Protein AF-A0A1J3JUQ4-F1 (afdb_monomer_lite)

Secondary structure (DSSP, 8-state):
-EE--HHHHHHHHHHHHH-TT--S------EE--HHHHHHHHHHH-TTS---S--TT--TTPPP-----HHHHTTT------HHHHHHHHHHHHHHTTSS-S-TT-TT-S-PPP-----------------------------------PPP------

Foldseek 3Di:
DFDAAPVLVVVLVVVLVPDPPRDDDADHTDDWDDPQVVLVLCCVVQVLDPRDNDDPPDDPPDDTDDDDRPVSVVSPRDGDDDPSCRVVCVQVVCCVVVVDPSGPVPVPDDDDDDDPDDDDDDDDDDDDDDDDDDPDDDDDDDDDDDDDDDDDDDDDDD

InterPro domains:
  IPR036291 NAD(P)-binding domain superfamily [SSF51735] (2-104)

Sequence (158 aa):
GQYVHLDDLCNAHIFLYEEAAAKGRYVCSSHDATILTISEFLRQKYPEYNVPSTFEGVDENLKSIAFSSKKLIDMGFSFKYSLEEMLVESVETCRKKGFLPVSLQDQTKTEEVPSIGDNIEHKTGAVLTDGMMLCMNTEPGITAEKSDTCMPAQHMCA

pLDDT: mean 76.7, std 28.47, range [27.11, 98.81]

Radius of gyration: 27.24 Å; chains: 1; bounding box: 82×36×58 Å

Structure (mmCIF, N/CA/C/O backbone):
data_AF-A0A1J3JUQ4-F1
#
_entry.id   AF-A0A1J3JUQ4-F1
#
loop_
_atom_site.group_PDB
_atom_site.id
_atom_site.type_symbol
_atom_site.label_atom_id
_atom_site.label_alt_id
_atom_site.label_comp_id
_atom_site.label_asym_id
_atom_site.label_entity_id
_atom_site.label_seq_id
_atom_site.pdbx_PDB_ins_code
_atom_site.Cartn_x
_atom_site.Cartn_y
_atom_site.Cartn_z
_atom_site.occupancy
_atom_site.B_iso_or_equiv
_atom_site.auth_seq_id
_atom_site.auth_comp_id
_atom_site.auth_asym_id
_atom_site.auth_atom_id
_atom_site.pdbx_PDB_model_num
ATOM 1 N N . GLY A 1 1 ? -2.808 -9.144 6.484 1.00 93.12 1 GLY A N 1
ATOM 2 C CA . GLY A 1 1 ? -3.037 -8.897 5.055 1.00 93.12 1 GLY A CA 1
ATOM 3 C C . GLY A 1 1 ? -1.797 -8.298 4.438 1.00 93.12 1 GLY A C 1
ATOM 4 O O . GLY A 1 1 ? -0.872 -7.943 5.163 1.00 93.12 1 GLY A O 1
ATOM 5 N N . GLN A 1 2 ? -1.792 -8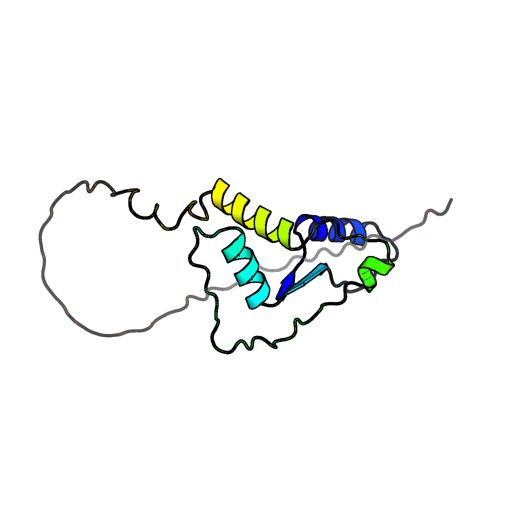.219 3.114 1.00 97.94 2 GLN A N 1
ATOM 6 C CA . GLN A 1 2 ? -0.720 -7.649 2.304 1.00 97.94 2 GLN A CA 1
ATOM 7 C C . GLN A 1 2 ? -1.289 -6.492 1.489 1.00 97.94 2 GLN A C 1
ATOM 9 O O . GLN A 1 2 ? -2.425 -6.576 1.021 1.00 97.94 2 GLN A O 1
ATOM 14 N N . TYR A 1 3 ? -0.516 -5.422 1.347 1.00 98.38 3 TYR A N 1
ATOM 15 C CA . TYR A 1 3 ? -0.990 -4.153 0.814 1.00 98.38 3 TYR A CA 1
ATOM 16 C C . TYR A 1 3 ? 0.009 -3.576 -0.189 1.00 98.38 3 TYR A C 1
ATOM 18 O O . TYR A 1 3 ? 1.228 -3.726 -0.054 1.00 98.38 3 TYR A O 1
ATOM 26 N N . VAL A 1 4 ? -0.525 -2.888 -1.193 1.00 98.69 4 VAL A N 1
ATOM 27 C CA . VAL A 1 4 ? 0.226 -2.089 -2.161 1.00 98.69 4 VAL A CA 1
ATOM 28 C C . VAL A 1 4 ? -0.600 -0.864 -2.519 1.00 98.69 4 VAL A C 1
ATOM 30 O O . VAL A 1 4 ? -1.822 -0.953 -2.627 1.00 98.69 4 VAL A O 1
ATOM 33 N N . HIS A 1 5 ? 0.058 0.283 -2.664 1.00 98.81 5 HIS A N 1
ATOM 34 C CA . HIS A 1 5 ? -0.624 1.509 -3.047 1.00 98.81 5 HIS A CA 1
ATOM 35 C C . HIS A 1 5 ? -1.097 1.415 -4.500 1.00 98.81 5 HIS A C 1
ATOM 37 O O . HIS A 1 5 ? -0.404 0.829 -5.335 1.00 98.81 5 HIS A O 1
ATOM 43 N N . LEU A 1 6 ? -2.257 2.000 -4.813 1.00 98.62 6 LEU A N 1
ATOM 44 C CA . LEU A 1 6 ? -2.833 1.928 -6.158 1.00 98.62 6 LEU A CA 1
ATOM 45 C C . LEU A 1 6 ? -1.870 2.501 -7.209 1.00 98.62 6 LEU A C 1
ATOM 47 O O . LEU A 1 6 ? -1.606 1.852 -8.220 1.00 98.62 6 LEU A O 1
ATOM 51 N N . ASP A 1 7 ? -1.283 3.665 -6.931 1.00 98.56 7 ASP A N 1
ATOM 52 C CA . ASP A 1 7 ? -0.331 4.298 -7.848 1.00 98.56 7 ASP A CA 1
ATOM 53 C C . ASP A 1 7 ? 0.969 3.497 -7.989 1.00 98.56 7 ASP A C 1
ATOM 55 O O . ASP A 1 7 ? 1.508 3.404 -9.091 1.00 98.56 7 ASP A O 1
ATOM 59 N N . ASP A 1 8 ? 1.464 2.862 -6.919 1.00 98.69 8 ASP A N 1
ATOM 60 C CA . ASP A 1 8 ? 2.631 1.975 -7.019 1.00 98.69 8 ASP A CA 1
ATOM 61 C C . ASP A 1 8 ? 2.321 0.759 -7.900 1.00 98.69 8 ASP A C 1
ATOM 63 O O . ASP A 1 8 ? 3.143 0.376 -8.730 1.00 98.69 8 ASP A O 1
ATOM 67 N N . LEU A 1 9 ? 1.128 0.172 -7.774 1.00 98.75 9 LEU A N 1
ATOM 68 C CA . LEU A 1 9 ? 0.717 -0.965 -8.595 1.00 98.75 9 LEU A CA 1
ATOM 69 C C . LEU A 1 9 ? 0.614 -0.588 -10.083 1.00 98.75 9 LEU A C 1
ATOM 71 O O . LEU A 1 9 ? 1.111 -1.326 -10.939 1.00 98.75 9 LEU A O 1
ATOM 75 N N . CYS A 1 10 ? 0.018 0.567 -10.390 1.00 98.75 10 CYS A N 1
ATOM 76 C CA . CYS A 1 10 ? -0.068 1.105 -11.750 1.00 98.75 10 CYS A CA 1
ATOM 77 C C . CYS A 1 10 ? 1.323 1.390 -12.335 1.00 98.75 10 CYS A C 1
ATOM 79 O O . CYS A 1 10 ? 1.626 0.976 -13.455 1.00 98.75 10 CYS A O 1
ATOM 81 N N . ASN A 1 11 ? 2.201 2.031 -11.560 1.00 98.75 11 ASN A N 1
ATOM 82 C CA . ASN A 1 11 ? 3.577 2.293 -11.976 1.00 98.75 11 ASN A CA 1
ATOM 83 C C . ASN A 1 11 ? 4.362 0.992 -12.185 1.00 98.75 11 ASN A C 1
ATOM 85 O O . ASN A 1 11 ? 5.143 0.900 -13.128 1.00 98.75 11 ASN A O 1
ATOM 89 N N . ALA A 1 12 ? 4.135 -0.035 -11.361 1.00 98.69 12 ALA A N 1
ATOM 90 C CA . ALA A 1 12 ? 4.764 -1.341 -11.535 1.00 98.69 12 ALA A CA 1
ATOM 91 C C . ALA A 1 12 ? 4.327 -2.022 -12.839 1.00 98.69 12 ALA A C 1
ATOM 93 O O . ALA A 1 12 ? 5.138 -2.692 -13.472 1.00 98.69 12 ALA A O 1
ATOM 94 N N . HIS A 1 13 ? 3.070 -1.849 -13.264 1.00 98.69 13 HIS A N 1
ATOM 95 C CA . HIS A 1 13 ? 2.603 -2.367 -14.556 1.00 98.69 13 HIS A CA 1
ATOM 96 C C . HIS A 1 13 ? 3.334 -1.710 -15.728 1.00 98.69 13 HIS A C 1
ATOM 98 O O . HIS A 1 13 ? 3.803 -2.419 -16.616 1.00 98.69 13 HIS A O 1
ATOM 104 N N . ILE A 1 14 ? 3.470 -0.381 -15.709 1.00 98.69 14 ILE A N 1
ATOM 105 C CA . ILE A 1 14 ? 4.206 0.367 -16.741 1.00 98.69 14 ILE A CA 1
ATOM 106 C C . ILE A 1 14 ? 5.680 -0.054 -16.741 1.00 98.69 14 ILE A C 1
ATOM 108 O O . ILE A 1 14 ? 6.210 -0.444 -17.775 1.00 98.69 14 ILE A O 1
ATOM 112 N N . PHE A 1 15 ? 6.307 -0.087 -15.564 1.00 98.62 15 PHE A N 1
ATOM 113 C CA . PHE A 1 15 ? 7.699 -0.498 -15.401 1.00 98.62 15 PHE A CA 1
ATOM 114 C C . PHE A 1 15 ? 7.972 -1.899 -15.971 1.00 98.62 15 PHE A C 1
ATOM 116 O O . PHE A 1 15 ? 8.924 -2.095 -16.719 1.00 98.62 15 PHE A O 1
ATOM 123 N N . LEU A 1 16 ? 7.117 -2.880 -15.660 1.00 98.50 16 LEU A N 1
ATOM 124 C CA . LEU A 1 16 ? 7.259 -4.249 -16.167 1.00 98.50 16 LEU A CA 1
ATOM 125 C C . LEU A 1 16 ? 7.001 -4.373 -17.671 1.00 98.50 16 LEU A C 1
ATOM 127 O O . LEU A 1 16 ? 7.509 -5.304 -18.289 1.00 98.50 16 LEU A O 1
ATOM 131 N N . TYR A 1 17 ? 6.189 -3.484 -18.240 1.00 98.25 17 TYR A N 1
ATOM 132 C CA . TYR A 1 17 ? 5.956 -3.426 -19.678 1.00 98.25 17 TYR A CA 1
ATOM 133 C C . TYR A 1 17 ? 7.167 -2.848 -20.428 1.00 98.25 17 TYR A C 1
ATOM 135 O O . TYR A 1 17 ? 7.497 -3.324 -21.512 1.00 98.25 17 TYR A O 1
ATOM 143 N N . GLU A 1 18 ? 7.833 -1.846 -19.854 1.00 97.94 18 GLU A N 1
ATOM 144 C CA . GLU A 1 18 ? 8.988 -1.171 -20.460 1.00 97.94 18 GLU A CA 1
ATOM 145 C C . GLU A 1 18 ? 10.306 -1.945 -20.284 1.00 97.94 18 GLU A C 1
ATOM 147 O O . GLU A 1 18 ? 11.203 -1.846 -21.123 1.00 97.94 18 GLU A O 1
ATOM 152 N N . GLU A 1 19 ? 10.434 -2.739 -19.219 1.00 97.25 19 GLU A N 1
ATOM 153 C CA . GLU A 1 19 ? 11.648 -3.497 -18.916 1.00 97.25 19 GLU A CA 1
ATOM 154 C C . GLU A 1 19 ? 11.780 -4.749 -19.800 1.00 97.25 19 GLU A C 1
ATOM 156 O O . GLU A 1 19 ? 11.136 -5.775 -19.572 1.00 97.25 19 GLU A O 1
ATOM 161 N N . ALA A 1 20 ? 12.677 -4.702 -20.789 1.00 96.00 20 ALA A N 1
ATOM 162 C CA . ALA A 1 20 ? 12.895 -5.800 -21.733 1.00 96.00 20 ALA A CA 1
ATOM 163 C C . ALA A 1 20 ? 13.351 -7.111 -21.061 1.00 96.00 20 ALA A C 1
ATOM 165 O O . ALA A 1 20 ? 13.111 -8.197 -21.596 1.00 96.00 20 ALA A O 1
ATOM 166 N N . ALA A 1 21 ? 14.000 -7.036 -19.892 1.00 96.56 21 ALA A N 1
ATOM 167 C CA . ALA A 1 21 ? 14.396 -8.214 -19.125 1.00 96.56 21 ALA A CA 1
ATOM 168 C C . ALA A 1 21 ? 13.244 -8.834 -18.304 1.00 96.56 21 ALA A C 1
ATOM 170 O O . ALA A 1 21 ? 13.414 -9.921 -17.734 1.00 96.56 21 ALA A O 1
ATOM 171 N N . ALA A 1 22 ? 12.077 -8.183 -18.221 1.00 97.81 22 ALA A N 1
ATOM 172 C CA . ALA A 1 22 ? 10.957 -8.665 -17.426 1.00 97.81 22 ALA A CA 1
ATOM 173 C C . ALA A 1 22 ? 10.413 -9.994 -17.972 1.00 97.81 22 ALA A C 1
ATOM 175 O O . ALA A 1 22 ? 10.081 -10.143 -19.148 1.00 97.81 22 ALA A O 1
ATOM 176 N N . LYS A 1 23 ? 10.298 -11.005 -17.098 1.00 97.69 23 LYS A N 1
ATOM 177 C CA . LYS A 1 23 ? 9.817 -12.337 -17.496 1.00 97.69 23 LYS A CA 1
ATOM 178 C C . LYS A 1 23 ? 9.055 -13.054 -16.394 1.00 97.69 23 LYS A C 1
ATOM 180 O O . LYS A 1 23 ? 9.531 -13.214 -15.266 1.00 97.69 23 LYS A O 1
ATOM 185 N N . GLY A 1 24 ? 7.904 -13.610 -16.762 1.00 97.75 24 GLY A N 1
ATOM 186 C CA . GLY A 1 24 ? 7.071 -14.416 -15.875 1.00 97.75 24 GLY A CA 1
ATOM 187 C C . GLY A 1 24 ? 6.352 -13.571 -14.823 1.00 97.75 24 GLY A C 1
ATOM 188 O O . GLY A 1 24 ? 5.990 -12.429 -15.070 1.00 97.75 24 GLY A O 1
ATOM 189 N N . ARG A 1 25 ? 6.120 -14.149 -13.642 1.00 98.38 25 ARG A N 1
ATOM 190 C CA . ARG A 1 25 ? 5.303 -13.525 -12.588 1.00 98.38 25 ARG A CA 1
ATOM 191 C C . ARG A 1 25 ? 6.128 -12.620 -11.673 1.00 98.38 25 ARG A C 1
ATOM 193 O O . ARG A 1 25 ? 7.287 -12.936 -11.380 1.00 98.38 25 ARG A O 1
ATOM 200 N N . TYR A 1 26 ? 5.492 -11.558 -11.184 1.00 98.56 26 TYR A N 1
ATOM 201 C CA . TYR A 1 26 ? 6.031 -10.618 -10.203 1.00 98.56 26 TYR A CA 1
ATOM 202 C C . TYR A 1 26 ? 5.015 -10.402 -9.089 1.00 98.56 26 TYR A C 1
ATOM 204 O O . TYR A 1 26 ? 3.823 -10.263 -9.345 1.00 98.56 26 TYR A O 1
ATOM 212 N N . VAL A 1 27 ? 5.502 -10.393 -7.853 1.00 98.62 27 VAL A N 1
ATOM 213 C CA . VAL A 1 27 ? 4.721 -9.970 -6.691 1.00 98.62 27 VAL A CA 1
ATOM 214 C C . VAL A 1 27 ? 4.905 -8.463 -6.547 1.00 98.62 27 VAL A C 1
ATOM 216 O O . VAL A 1 27 ? 6.038 -7.983 -6.568 1.00 98.62 27 VAL A O 1
ATOM 219 N N . CYS A 1 28 ? 3.794 -7.740 -6.422 1.00 98.50 28 CYS A N 1
ATOM 220 C CA . CYS A 1 28 ? 3.760 -6.301 -6.188 1.00 98.50 28 CYS A CA 1
ATOM 221 C C . CYS A 1 28 ? 3.004 -6.044 -4.877 1.00 98.50 28 CYS A C 1
ATOM 223 O O . CYS A 1 28 ? 1.786 -5.908 -4.855 1.00 98.50 28 CYS A O 1
ATOM 225 N N . SER A 1 29 ? 3.741 -6.098 -3.772 1.00 98.44 29 SER A N 1
ATOM 226 C CA . SER A 1 29 ? 3.266 -5.918 -2.397 1.00 98.44 29 SER A CA 1
ATOM 227 C C . SER A 1 29 ? 4.322 -5.149 -1.609 1.00 98.44 29 SER A C 1
ATOM 229 O O . SER A 1 29 ? 5.461 -5.614 -1.520 1.00 98.44 29 SER A O 1
ATOM 231 N N . SER A 1 30 ? 3.977 -3.993 -1.049 1.00 98.12 30 SER A N 1
ATOM 232 C CA . SER A 1 30 ? 4.943 -3.132 -0.351 1.00 98.12 30 SER A CA 1
ATOM 233 C C . SER A 1 30 ? 4.935 -3.325 1.160 1.00 98.12 30 SER A C 1
ATOM 235 O O . SER A 1 30 ? 5.993 -3.271 1.778 1.00 98.12 30 SER A O 1
ATOM 237 N N . HIS A 1 31 ? 3.764 -3.580 1.743 1.00 98.44 31 HIS A N 1
ATOM 238 C CA . HIS A 1 31 ? 3.592 -3.684 3.190 1.00 98.44 31 HIS A CA 1
ATOM 239 C C . HIS A 1 31 ? 2.769 -4.913 3.561 1.00 98.44 31 HIS A C 1
ATOM 241 O O . HIS A 1 31 ? 1.939 -5.399 2.789 1.00 98.44 31 HIS A O 1
ATOM 247 N N . ASP A 1 32 ? 2.956 -5.381 4.785 1.00 97.88 32 ASP A N 1
ATOM 248 C CA . ASP A 1 32 ? 2.129 -6.395 5.411 1.00 97.88 32 ASP A CA 1
ATOM 249 C C . ASP A 1 32 ? 1.763 -5.946 6.830 1.00 97.88 32 ASP A C 1
ATOM 251 O O . ASP A 1 32 ? 2.559 -5.326 7.530 1.00 97.88 32 ASP A O 1
ATOM 255 N N . ALA A 1 33 ? 0.517 -6.190 7.226 1.00 97.12 33 ALA A N 1
ATOM 256 C CA . ALA A 1 33 ? 0.006 -5.810 8.541 1.00 97.12 33 ALA A CA 1
ATOM 257 C C . ALA A 1 33 ? -1.154 -6.716 8.953 1.00 97.12 33 ALA A C 1
ATOM 259 O O . ALA A 1 33 ? -1.938 -7.175 8.113 1.00 97.12 33 ALA A O 1
ATOM 260 N N . THR A 1 34 ? -1.300 -6.975 10.251 1.00 97.31 34 THR A N 1
ATOM 261 C CA . THR A 1 34 ? -2.435 -7.744 10.776 1.00 97.31 34 THR A CA 1
ATOM 262 C C . THR A 1 34 ? -3.698 -6.886 10.815 1.00 97.31 34 THR A C 1
ATOM 264 O O . THR A 1 34 ? -3.640 -5.658 10.744 1.00 97.31 34 THR A O 1
ATOM 267 N N . ILE A 1 35 ? -4.861 -7.526 10.951 1.00 97.19 35 ILE A N 1
ATOM 268 C CA . ILE A 1 35 ? -6.119 -6.797 11.160 1.00 97.19 35 ILE A CA 1
ATOM 269 C C . ILE A 1 35 ? -6.080 -5.951 12.440 1.00 97.19 35 ILE A C 1
ATOM 271 O O . ILE A 1 35 ? -6.635 -4.857 12.454 1.00 97.19 35 ILE A O 1
ATOM 275 N N . LEU A 1 36 ? -5.363 -6.406 13.475 1.00 97.06 36 LEU A N 1
ATOM 276 C CA . LEU A 1 36 ? -5.188 -5.661 14.720 1.00 97.06 36 LEU A CA 1
ATOM 277 C C . LEU A 1 36 ? -4.454 -4.342 14.464 1.00 97.06 36 LEU A C 1
ATOM 279 O O . LEU A 1 36 ? -4.984 -3.291 14.817 1.00 97.06 36 LEU A O 1
ATOM 283 N N . THR A 1 37 ? -3.326 -4.383 13.748 1.00 96.31 37 THR A N 1
ATOM 284 C CA . THR A 1 37 ? -2.552 -3.187 13.376 1.00 96.31 37 THR A CA 1
ATOM 285 C C . THR A 1 37 ? -3.383 -2.196 12.558 1.00 96.31 37 THR A C 1
ATOM 287 O O . THR A 1 37 ? -3.402 -1.006 12.865 1.00 96.31 37 THR A O 1
ATOM 290 N N . ILE A 1 38 ? -4.122 -2.673 11.548 1.00 97.94 38 ILE A N 1
ATOM 291 C CA . ILE A 1 38 ? -4.989 -1.805 10.735 1.00 97.94 38 ILE A CA 1
ATOM 292 C C . ILE A 1 38 ? -6.110 -1.198 11.585 1.00 97.94 38 ILE A C 1
ATOM 294 O O . ILE A 1 38 ? -6.369 -0.000 11.500 1.00 97.94 38 ILE A O 1
ATOM 298 N N . SER A 1 39 ? -6.768 -2.005 12.423 1.00 97.44 39 SER A N 1
ATOM 299 C CA . SER A 1 39 ? -7.860 -1.536 13.280 1.00 97.44 39 SER A CA 1
ATOM 300 C C . SER A 1 39 ? -7.395 -0.458 14.256 1.00 97.44 39 SER A C 1
ATOM 302 O O . SER A 1 39 ? -8.102 0.520 14.479 1.00 97.44 39 SER A O 1
ATOM 304 N N . GLU A 1 40 ? -6.199 -0.619 14.822 1.00 97.69 40 GLU A N 1
ATOM 305 C CA . GLU A 1 40 ? -5.610 0.331 15.752 1.00 97.69 40 GLU A CA 1
ATOM 306 C C . GLU A 1 40 ? -5.307 1.657 15.065 1.00 97.69 40 GLU A C 1
ATOM 308 O O . GLU A 1 40 ? -5.750 2.699 15.552 1.00 97.69 40 GLU A O 1
ATOM 313 N N . PHE A 1 41 ? -4.644 1.613 13.908 1.00 98.12 41 PHE A N 1
ATOM 314 C CA . PHE A 1 41 ? -4.395 2.802 13.101 1.00 98.12 41 PHE A CA 1
ATOM 315 C C . PHE A 1 41 ? -5.698 3.546 12.784 1.00 98.12 41 PHE A C 1
ATOM 317 O O . PHE A 1 41 ? -5.799 4.752 13.010 1.00 98.12 41 PHE A O 1
ATOM 324 N N . LEU A 1 42 ? -6.725 2.827 12.317 1.00 98.06 42 LEU A N 1
ATOM 325 C CA . LEU A 1 42 ? -8.006 3.432 11.957 1.00 98.06 42 LEU A CA 1
ATOM 326 C C . LEU A 1 42 ? -8.726 4.042 13.166 1.00 98.06 42 LEU A C 1
ATOM 328 O O . LEU A 1 42 ? -9.254 5.139 13.036 1.00 98.06 42 LEU A O 1
ATOM 332 N N . ARG A 1 43 ? -8.711 3.400 14.344 1.00 97.69 43 ARG A N 1
ATOM 333 C CA . ARG A 1 43 ? -9.292 3.983 15.571 1.00 97.69 43 ARG A CA 1
ATOM 334 C C . ARG A 1 43 ? -8.590 5.269 15.994 1.00 97.69 43 ARG A C 1
ATOM 336 O O . ARG A 1 43 ? -9.248 6.196 16.453 1.00 97.69 43 ARG A O 1
ATOM 343 N N . GLN A 1 44 ? -7.264 5.315 15.877 1.00 97.88 44 GLN A N 1
ATOM 344 C CA . GLN A 1 44 ? -6.486 6.499 16.246 1.00 97.88 44 GLN A CA 1
ATOM 345 C C . GLN A 1 44 ? -6.693 7.642 15.249 1.00 97.88 44 GLN A C 1
ATOM 347 O O . GLN A 1 44 ? -6.828 8.796 15.650 1.00 97.88 44 GLN A O 1
ATOM 352 N N . LYS A 1 45 ? -6.720 7.325 13.949 1.00 97.94 45 LYS A N 1
ATOM 353 C CA . LYS A 1 45 ? -6.840 8.318 12.878 1.00 97.94 45 LYS A CA 1
ATOM 354 C C . LYS A 1 45 ? -8.272 8.822 12.688 1.00 97.94 45 LYS A C 1
ATOM 356 O O . LYS A 1 45 ? -8.446 9.990 12.355 1.00 97.94 45 LYS A O 1
ATOM 361 N N . TYR A 1 46 ? -9.257 7.954 12.906 1.00 97.19 46 TYR A N 1
ATOM 362 C CA . TYR A 1 46 ? -10.678 8.195 12.662 1.00 97.19 46 TYR A CA 1
ATOM 363 C C . TYR A 1 46 ? -11.547 7.772 13.860 1.00 97.19 46 TYR A C 1
ATOM 365 O O . TYR A 1 46 ? -12.343 6.831 13.750 1.00 97.19 46 TYR A O 1
ATOM 373 N N . PRO A 1 47 ? -11.409 8.439 15.020 1.00 96.75 47 PRO A N 1
ATOM 374 C CA . PRO A 1 47 ? -12.163 8.112 16.235 1.00 96.75 47 PRO A CA 1
ATOM 375 C C . PRO A 1 47 ? -13.692 8.229 16.083 1.00 96.75 47 PRO A C 1
ATOM 377 O O . PRO A 1 47 ? -14.442 7.689 16.891 1.00 96.75 47 PRO A O 1
ATOM 380 N N . GLU A 1 48 ? -14.168 8.925 15.054 1.00 95.69 48 GLU A N 1
ATOM 381 C CA . GLU A 1 48 ? -15.577 9.071 14.690 1.00 95.69 48 GLU A CA 1
ATOM 382 C C . GLU A 1 48 ? -16.217 7.802 14.093 1.00 95.69 48 GLU A C 1
ATOM 384 O O . GLU A 1 48 ? -17.445 7.736 13.960 1.00 95.69 48 GLU A O 1
ATOM 389 N N . TYR A 1 49 ? -15.415 6.786 13.753 1.00 96.31 49 TYR A N 1
ATOM 390 C CA . TYR A 1 49 ? -15.899 5.473 13.333 1.00 96.31 49 TYR A CA 1
ATOM 391 C C . TYR A 1 49 ? -15.826 4.449 14.464 1.00 96.31 49 TYR A C 1
ATOM 393 O O . TYR A 1 49 ? -14.846 4.356 15.200 1.00 96.31 49 TYR A O 1
ATOM 401 N N . ASN A 1 50 ? -16.841 3.588 14.539 1.00 95.81 50 ASN A N 1
ATOM 402 C CA . ASN A 1 50 ? -16.875 2.464 15.469 1.00 95.81 50 ASN A CA 1
ATOM 403 C C . ASN A 1 50 ? -16.073 1.272 14.917 1.00 95.81 50 ASN A C 1
ATOM 405 O O . ASN A 1 50 ? -16.641 0.265 14.492 1.00 95.81 50 ASN A O 1
ATOM 409 N N . VAL A 1 51 ? -14.748 1.414 14.862 1.00 97.31 51 VAL A N 1
ATOM 410 C CA . VAL A 1 51 ? -13.839 0.344 14.427 1.00 97.31 51 VAL A CA 1
ATOM 411 C C . VAL A 1 51 ? -13.581 -0.608 15.605 1.00 97.31 51 VAL A C 1
ATOM 413 O O . VAL A 1 51 ? -13.098 -0.148 16.644 1.00 97.31 51 VAL A O 1
ATOM 416 N N . PRO A 1 52 ? -13.851 -1.924 15.477 1.00 96.81 52 PRO A N 1
ATOM 417 C CA . PRO A 1 52 ? -13.600 -2.886 16.550 1.00 96.81 52 PRO A CA 1
ATOM 418 C C . PRO A 1 52 ? -12.132 -2.916 16.993 1.00 96.81 52 PRO A C 1
ATOM 420 O O . PRO A 1 52 ? -11.218 -2.707 16.193 1.00 96.81 52 PRO A O 1
ATOM 423 N N . SER A 1 53 ? -11.900 -3.191 18.277 1.00 95.81 53 SER A N 1
ATOM 424 C CA . SER A 1 53 ? -10.558 -3.417 18.834 1.00 95.81 53 SER A CA 1
ATOM 425 C C . SER A 1 53 ? -10.164 -4.885 18.917 1.00 95.81 53 SER A C 1
ATOM 427 O O . SER A 1 53 ? -8.977 -5.188 19.000 1.00 95.81 53 SER A O 1
ATOM 429 N N . THR A 1 54 ? -11.139 -5.787 18.861 1.00 95.50 54 THR A N 1
ATOM 430 C CA . THR A 1 54 ? -10.945 -7.232 18.924 1.00 95.50 54 THR A CA 1
ATOM 431 C C . THR A 1 54 ? -11.714 -7.909 17.798 1.00 95.50 54 THR A C 1
ATOM 433 O O . THR A 1 54 ? -12.722 -7.394 17.308 1.00 95.50 54 THR A O 1
ATOM 436 N N . PHE A 1 55 ? -11.219 -9.068 17.372 1.00 96.00 55 PHE A N 1
ATOM 437 C CA . PHE A 1 55 ? -11.802 -9.856 16.292 1.00 96.00 55 PHE A CA 1
ATOM 438 C C . PHE A 1 55 ? -11.790 -11.326 16.706 1.00 96.00 55 PHE A C 1
ATOM 440 O O . PHE A 1 55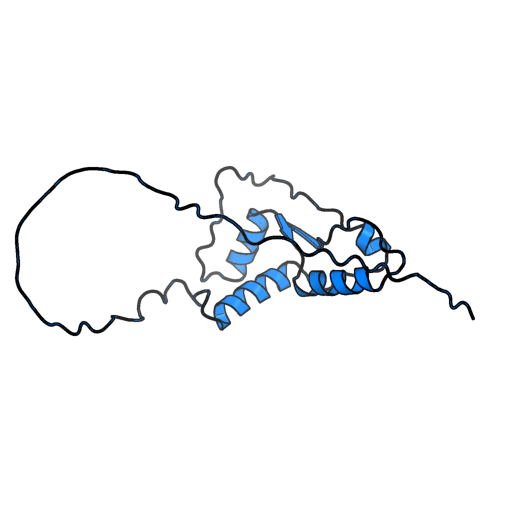 ? -10.782 -11.825 17.209 1.00 96.00 55 PHE A O 1
ATOM 447 N N . GLU A 1 56 ? -12.914 -12.016 16.524 1.00 95.94 56 GLU A N 1
ATOM 448 C CA . GLU A 1 56 ? -13.032 -13.431 16.872 1.00 95.94 56 GLU A CA 1
ATOM 449 C C . GLU A 1 56 ? -11.994 -14.267 16.106 1.00 95.94 56 GLU A C 1
ATOM 451 O O . GLU A 1 56 ? -11.807 -14.100 14.901 1.00 95.94 56 GLU A O 1
ATOM 456 N N . GLY A 1 57 ? -11.292 -15.154 16.816 1.00 93.88 57 GLY A N 1
ATOM 457 C CA . GLY A 1 57 ? -10.274 -16.025 16.223 1.00 93.88 57 GLY A CA 1
ATOM 458 C C . GLY A 1 57 ? -8.945 -15.342 15.872 1.00 93.88 57 GLY A C 1
ATOM 459 O O . GLY A 1 57 ? -8.102 -15.974 15.237 1.00 93.88 57 GLY A O 1
ATOM 460 N N . VAL A 1 58 ? -8.729 -14.086 16.277 1.00 94.38 58 VAL A N 1
ATOM 461 C CA . VAL A 1 58 ? -7.474 -13.356 16.045 1.00 94.38 58 VAL A CA 1
ATOM 462 C C . VAL A 1 58 ? -6.702 -13.197 17.355 1.00 94.38 58 VAL A C 1
ATOM 464 O O . VAL A 1 58 ? -7.158 -12.524 18.274 1.00 94.38 58 VAL A O 1
ATOM 467 N N . ASP A 1 59 ? -5.520 -13.810 17.421 1.00 92.25 59 ASP A N 1
ATOM 468 C CA . ASP A 1 59 ? -4.577 -13.685 18.542 1.00 92.25 59 ASP A CA 1
ATOM 469 C C . ASP A 1 59 ? -3.746 -12.393 18.416 1.00 92.25 59 ASP A C 1
ATOM 471 O O . ASP A 1 59 ? -3.345 -12.012 17.314 1.00 92.25 59 ASP A O 1
ATOM 475 N N . GLU A 1 60 ? -3.435 -11.740 19.537 1.00 88.06 60 GLU A N 1
ATOM 476 C CA . GLU A 1 60 ? -2.535 -10.576 19.597 1.00 88.06 60 GLU A CA 1
ATOM 477 C C . GLU A 1 60 ? -1.112 -10.899 19.114 1.00 88.06 60 GLU A C 1
ATOM 479 O O . GLU A 1 60 ? -0.424 -10.048 18.554 1.00 88.06 60 GLU A O 1
ATOM 484 N N . ASN A 1 61 ? -0.686 -12.153 19.260 1.00 91.38 61 ASN A N 1
ATOM 485 C CA . ASN A 1 61 ? 0.600 -12.669 18.800 1.00 91.38 61 ASN A CA 1
ATOM 486 C C . ASN A 1 61 ? 0.575 -13.129 17.336 1.00 91.38 61 ASN A C 1
ATOM 488 O O . ASN A 1 61 ? 1.556 -13.712 16.854 1.00 91.38 61 ASN A O 1
ATOM 492 N N . LEU A 1 62 ? -0.535 -12.913 16.619 1.00 92.62 62 LEU A N 1
ATOM 493 C CA . LEU A 1 62 ? -0.637 -13.255 15.208 1.00 92.62 62 LEU A CA 1
ATOM 494 C C . LEU A 1 62 ? 0.451 -12.516 14.427 1.00 92.62 62 LEU A C 1
ATOM 496 O O . LEU A 1 62 ? 0.479 -11.289 14.349 1.00 92.62 62 LEU A O 1
ATOM 500 N N . LYS A 1 63 ? 1.346 -13.277 13.802 1.00 92.31 63 LYS A N 1
ATOM 501 C CA . LYS A 1 63 ? 2.377 -12.709 12.937 1.00 92.31 63 LYS A CA 1
ATOM 502 C C . LYS A 1 63 ? 1.783 -12.358 11.584 1.00 92.31 63 LYS A C 1
ATOM 504 O O . LYS A 1 63 ? 1.031 -13.137 10.996 1.00 92.31 63 LYS A O 1
ATOM 509 N N . SER A 1 64 ? 2.169 -11.198 11.074 1.00 93.69 64 SER A N 1
ATOM 510 C CA . SER A 1 64 ? 1.877 -10.839 9.695 1.00 93.69 64 SER A CA 1
ATOM 511 C C . SER A 1 64 ? 2.644 -11.753 8.728 1.00 93.69 64 SER A C 1
ATOM 513 O O . SER A 1 64 ? 3.739 -12.233 9.030 1.00 93.69 64 SER A O 1
ATOM 515 N N . ILE A 1 65 ? 2.035 -12.031 7.576 1.00 94.44 65 ILE A N 1
ATOM 516 C CA . ILE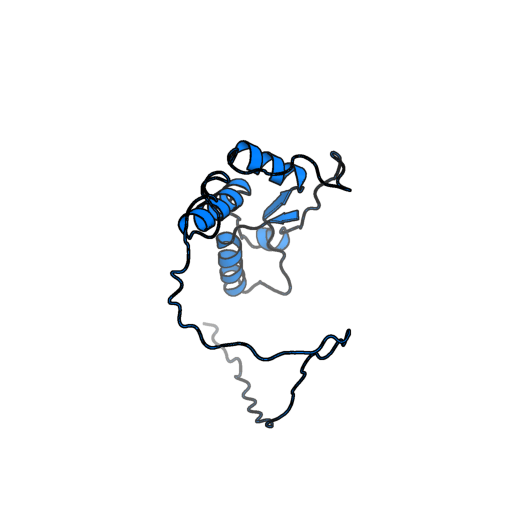 A 1 65 ? 2.619 -12.859 6.518 1.00 94.44 65 ILE A CA 1
ATOM 517 C C . ILE A 1 65 ? 3.076 -11.922 5.405 1.00 94.44 65 ILE A C 1
ATOM 519 O O . ILE A 1 65 ? 2.239 -11.321 4.729 1.00 94.44 65 ILE A O 1
ATOM 523 N N . ALA A 1 66 ? 4.385 -11.836 5.191 1.00 95.38 66 ALA A N 1
ATOM 524 C CA . ALA A 1 66 ? 4.970 -10.974 4.174 1.00 95.38 66 ALA A CA 1
ATOM 525 C C . ALA A 1 66 ? 4.967 -11.631 2.786 1.00 95.38 66 ALA A C 1
ATOM 527 O O . ALA A 1 66 ? 5.303 -12.808 2.624 1.00 95.38 66 ALA A O 1
ATOM 528 N N . PHE A 1 67 ? 4.637 -10.844 1.765 1.00 97.69 67 PHE A N 1
ATOM 529 C CA . PHE A 1 67 ? 4.814 -11.213 0.362 1.00 97.69 67 PHE A CA 1
ATOM 530 C C . PHE A 1 67 ? 6.110 -10.594 -0.160 1.00 97.69 67 PHE A C 1
ATOM 532 O O . PHE A 1 67 ? 6.330 -9.392 -0.044 1.00 97.69 67 PHE A O 1
ATOM 539 N N . SER A 1 68 ? 6.988 -11.415 -0.740 1.00 98.06 68 SER A N 1
ATOM 540 C CA . SER A 1 68 ? 8.284 -10.928 -1.213 1.00 98.06 68 SER A CA 1
ATOM 541 C C . SER A 1 68 ? 8.176 -10.304 -2.602 1.00 98.06 68 SER A C 1
ATOM 543 O O . SER A 1 68 ? 8.098 -11.011 -3.607 1.00 98.06 68 SER A O 1
ATOM 545 N N . SER A 1 69 ? 8.272 -8.977 -2.662 1.00 98.56 69 SER A N 1
ATOM 546 C CA . SER A 1 69 ? 8.426 -8.212 -3.911 1.00 98.56 69 SER A CA 1
ATOM 547 C C . SER A 1 69 ? 9.882 -8.090 -4.363 1.00 98.56 69 SER A C 1
ATOM 549 O O . SER A 1 69 ? 10.194 -7.295 -5.248 1.00 98.56 69 SER A O 1
ATOM 551 N N . LYS A 1 70 ? 10.794 -8.885 -3.784 1.00 98.56 70 LYS A N 1
ATOM 552 C CA . LYS A 1 70 ? 12.237 -8.799 -4.043 1.00 98.56 70 LYS A CA 1
ATOM 553 C C . LYS A 1 70 ? 12.567 -8.857 -5.534 1.00 98.56 70 LYS A C 1
ATOM 555 O O . LYS A 1 70 ? 13.348 -8.050 -6.005 1.00 98.56 70 LYS A O 1
ATOM 560 N N . LYS A 1 71 ? 11.927 -9.753 -6.291 1.00 98.50 71 LYS A N 1
ATOM 561 C CA . LYS A 1 71 ? 12.157 -9.871 -7.739 1.00 98.50 71 LYS A CA 1
ATOM 562 C C . LYS A 1 71 ? 11.824 -8.579 -8.501 1.00 98.50 71 LYS A C 1
ATOM 564 O O . LYS A 1 71 ? 12.500 -8.271 -9.469 1.00 98.50 71 LYS A O 1
ATOM 569 N N . LEU A 1 72 ? 10.777 -7.856 -8.096 1.00 98.62 72 LEU A N 1
ATOM 570 C CA . LEU A 1 72 ? 10.389 -6.583 -8.712 1.00 98.62 72 LEU A CA 1
ATOM 571 C C . LEU A 1 72 ? 11.386 -5.474 -8.334 1.00 98.62 72 LEU A C 1
ATOM 573 O O . LEU A 1 72 ? 11.849 -4.744 -9.204 1.00 98.62 72 LEU A O 1
ATOM 577 N N . ILE A 1 73 ? 11.766 -5.410 -7.054 1.00 98.50 73 ILE A N 1
ATOM 578 C CA . ILE A 1 73 ? 12.721 -4.424 -6.522 1.00 98.50 73 ILE A CA 1
ATOM 579 C C . ILE A 1 73 ? 14.124 -4.621 -7.109 1.00 98.50 73 ILE A C 1
ATOM 581 O O . ILE A 1 73 ? 14.769 -3.651 -7.493 1.00 98.50 73 ILE A O 1
ATOM 585 N N . ASP A 1 74 ? 14.587 -5.866 -7.234 1.00 98.12 74 ASP A N 1
ATOM 586 C CA . ASP A 1 74 ? 15.905 -6.200 -7.789 1.00 98.12 74 ASP A CA 1
ATOM 587 C C . ASP A 1 74 ? 16.050 -5.767 -9.262 1.00 98.12 74 ASP A C 1
ATOM 589 O O . ASP A 1 74 ? 17.172 -5.621 -9.739 1.00 98.12 74 ASP A O 1
ATOM 593 N N . MET A 1 75 ? 14.942 -5.541 -9.984 1.00 97.12 75 MET A N 1
ATOM 594 C CA . MET A 1 75 ? 14.971 -4.971 -11.339 1.00 97.12 75 MET A CA 1
ATOM 595 C C . MET A 1 75 ? 15.070 -3.441 -11.356 1.00 97.12 75 MET A C 1
ATOM 597 O O . MET A 1 75 ? 15.283 -2.868 -12.415 1.00 97.12 75 MET A O 1
ATOM 601 N N . GLY A 1 76 ? 14.927 -2.775 -10.209 1.00 97.81 76 GLY A N 1
ATOM 602 C CA . GLY A 1 76 ? 15.029 -1.319 -10.085 1.00 97.81 76 GLY A CA 1
ATOM 603 C C . GLY A 1 76 ? 13.714 -0.601 -9.778 1.00 97.81 76 GLY A C 1
ATOM 604 O O . GLY A 1 76 ? 13.716 0.623 -9.660 1.00 97.81 76 GLY A O 1
ATOM 605 N N . PHE A 1 77 ? 12.600 -1.321 -9.609 1.00 98.50 77 PHE A N 1
ATOM 606 C CA . PHE A 1 77 ? 11.344 -0.707 -9.178 1.00 98.50 77 PHE A CA 1
ATOM 607 C C . PHE A 1 77 ? 11.416 -0.255 -7.712 1.00 98.50 77 PHE A C 1
ATOM 609 O O . PHE A 1 77 ? 11.901 -0.993 -6.850 1.00 98.50 77 PHE A O 1
ATOM 616 N N . SER A 1 78 ? 10.863 0.919 -7.406 1.00 98.31 78 SER A N 1
ATOM 617 C CA . SER A 1 78 ? 10.757 1.442 -6.043 1.00 98.31 78 SER A CA 1
ATOM 618 C C . SER A 1 78 ? 9.313 1.788 -5.685 1.00 98.31 78 SER A C 1
ATOM 620 O O . SER A 1 78 ? 8.621 2.487 -6.423 1.00 98.31 78 SER A O 1
ATOM 622 N N . PHE A 1 79 ? 8.871 1.299 -4.525 1.00 98.62 79 PHE A N 1
ATOM 623 C CA . PHE A 1 79 ? 7.608 1.708 -3.914 1.00 98.62 79 PHE A CA 1
ATOM 624 C C . PHE A 1 79 ? 7.764 3.097 -3.301 1.00 98.62 79 PHE A C 1
ATOM 626 O O . PHE A 1 79 ? 8.787 3.375 -2.668 1.00 98.62 79 PHE A O 1
ATOM 633 N N . LYS A 1 80 ? 6.767 3.961 -3.488 1.00 98.50 80 LYS A N 1
ATOM 634 C CA . LYS A 1 80 ? 6.828 5.363 -3.053 1.00 98.50 80 LYS A CA 1
ATOM 635 C C . LYS A 1 80 ? 5.947 5.669 -1.850 1.00 98.50 80 LYS A C 1
ATOM 637 O O . LYS A 1 80 ? 6.225 6.643 -1.160 1.00 98.50 80 LYS A O 1
ATOM 642 N N . TYR A 1 81 ? 4.921 4.859 -1.611 1.00 98.62 81 TYR A N 1
ATOM 643 C CA . TYR A 1 81 ? 3.869 5.171 -0.647 1.00 98.62 81 TYR A CA 1
ATOM 644 C C . TYR A 1 81 ? 3.904 4.227 0.550 1.00 98.62 81 TYR A C 1
ATOM 646 O O . TYR A 1 81 ? 4.144 3.022 0.419 1.00 98.62 81 TYR A O 1
ATOM 654 N N . SER A 1 82 ? 3.614 4.779 1.722 1.00 98.38 82 SER A N 1
ATOM 655 C CA . SER A 1 82 ? 3.447 4.044 2.972 1.00 98.38 82 SER A CA 1
ATOM 656 C C . SER A 1 82 ? 2.068 3.379 3.080 1.00 98.38 82 SER A C 1
ATOM 658 O O . SER A 1 82 ? 1.115 3.707 2.365 1.00 98.38 82 SER A O 1
ATOM 660 N N . LEU A 1 83 ? 1.937 2.437 4.019 1.00 98.19 83 LEU A N 1
ATOM 661 C CA . LEU A 1 83 ? 0.643 1.842 4.373 1.00 98.19 83 LEU A CA 1
ATOM 662 C C . LEU A 1 83 ? -0.358 2.892 4.888 1.00 98.19 83 LEU A C 1
ATOM 664 O O . LEU A 1 83 ? -1.549 2.809 4.605 1.00 98.19 83 LEU A O 1
ATOM 668 N N . GLU A 1 84 ? 0.122 3.876 5.641 1.00 98.12 84 GLU A N 1
ATOM 669 C CA . GLU A 1 84 ? -0.706 4.891 6.294 1.00 98.12 84 GLU A CA 1
ATOM 670 C C . GLU A 1 84 ? -1.309 5.851 5.267 1.00 98.12 84 GLU A C 1
ATOM 672 O O . GLU A 1 84 ? -2.509 6.120 5.319 1.00 98.12 84 GLU A O 1
ATOM 677 N N . GLU A 1 85 ? -0.507 6.300 4.294 1.00 98.19 85 GLU A N 1
ATOM 678 C CA . GLU A 1 85 ? -0.974 7.105 3.157 1.00 98.19 85 GLU A CA 1
ATOM 679 C C . GLU A 1 85 ? -2.074 6.372 2.386 1.00 98.19 85 GLU A C 1
ATOM 681 O O . GLU A 1 85 ? -3.147 6.930 2.176 1.00 98.19 85 GLU A O 1
ATOM 686 N N . MET A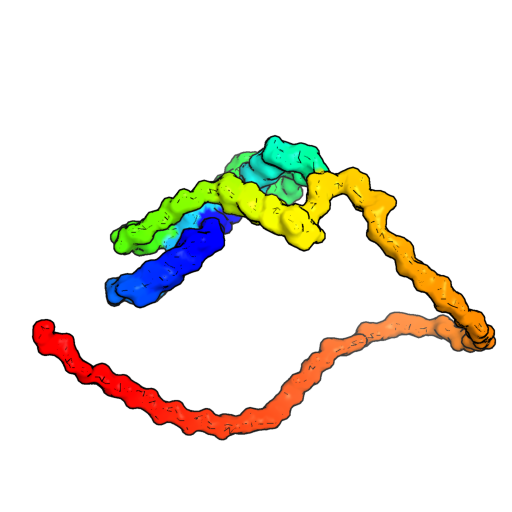 1 86 ? -1.874 5.086 2.077 1.00 98.31 86 MET A N 1
ATOM 687 C CA . MET A 1 86 ? -2.871 4.265 1.382 1.00 98.31 86 MET A CA 1
ATOM 688 C C . MET A 1 86 ? -4.216 4.214 2.115 1.00 98.31 86 MET A C 1
ATOM 690 O O . MET A 1 86 ? -5.276 4.359 1.500 1.00 98.31 86 MET A O 1
ATOM 694 N N . LEU A 1 87 ? -4.184 3.982 3.430 1.00 98.19 87 LEU A N 1
ATOM 695 C CA . LEU A 1 87 ? -5.392 3.884 4.247 1.00 98.19 87 LEU A CA 1
ATOM 696 C C . LEU A 1 87 ? -6.100 5.237 4.350 1.00 98.19 87 LEU A C 1
ATOM 698 O O . LEU A 1 87 ? -7.321 5.298 4.198 1.00 98.19 87 LEU A O 1
ATOM 702 N N . VAL A 1 88 ? -5.342 6.315 4.569 1.00 98.44 88 VAL A N 1
ATOM 703 C CA . VAL A 1 88 ? -5.883 7.675 4.675 1.00 98.44 88 VAL A CA 1
ATOM 704 C C . VAL A 1 88 ? -6.510 8.108 3.358 1.00 98.44 88 VAL A C 1
ATOM 706 O O . VAL A 1 88 ? -7.679 8.482 3.334 1.00 98.44 88 VAL A O 1
ATOM 709 N N . GLU A 1 89 ? -5.788 8.000 2.244 1.00 98.38 89 GLU A N 1
ATOM 710 C CA . GLU A 1 89 ? -6.301 8.401 0.933 1.00 98.38 89 GLU A CA 1
ATOM 711 C C . GLU A 1 89 ? -7.557 7.617 0.539 1.00 98.38 89 GLU A C 1
ATOM 713 O O . GLU A 1 89 ? -8.493 8.192 -0.027 1.00 98.38 89 GLU A O 1
ATOM 718 N N . SER A 1 90 ? -7.622 6.330 0.897 1.00 98.00 90 SER A N 1
ATOM 719 C CA . SER A 1 90 ? -8.808 5.498 0.676 1.00 98.00 90 SER A CA 1
ATOM 720 C C . SER A 1 90 ? -10.021 6.019 1.453 1.00 98.00 90 SER A C 1
ATOM 722 O O . SER A 1 90 ? -11.088 6.223 0.868 1.00 98.00 90 SER A O 1
ATOM 724 N N . VAL A 1 91 ? -9.871 6.274 2.758 1.00 98.00 91 VAL A N 1
ATOM 725 C CA . VAL A 1 91 ? -10.959 6.781 3.613 1.00 98.00 91 VAL A CA 1
ATOM 726 C C . VAL A 1 91 ? -11.403 8.175 3.168 1.00 98.00 91 VAL A C 1
ATOM 728 O O . VAL A 1 91 ? -12.601 8.404 2.985 1.00 98.00 91 VAL A O 1
ATOM 731 N N . GLU A 1 92 ? -10.461 9.090 2.928 1.00 98.00 92 GLU A N 1
ATOM 732 C CA . GLU A 1 92 ? -10.768 10.461 2.507 1.00 98.00 92 GLU A CA 1
ATOM 733 C C . GLU A 1 92 ? -11.435 10.509 1.129 1.00 98.00 92 GLU A C 1
ATOM 735 O O . GLU A 1 92 ? -12.390 11.263 0.918 1.00 98.00 92 GLU A O 1
ATOM 740 N N . THR A 1 93 ? -11.000 9.668 0.186 1.00 98.31 93 THR A N 1
ATOM 741 C CA . THR A 1 93 ? -11.639 9.577 -1.133 1.00 98.31 93 THR A CA 1
ATOM 742 C C . THR A 1 93 ? -13.075 9.074 -1.015 1.00 98.31 93 THR A C 1
ATOM 744 O O . THR A 1 93 ? -13.973 9.634 -1.650 1.00 98.31 93 THR A O 1
ATOM 747 N N . CYS A 1 94 ? -13.320 8.055 -0.187 1.00 98.19 94 CYS A N 1
ATOM 748 C CA . CYS A 1 94 ? -14.665 7.540 0.061 1.00 98.19 94 CYS A CA 1
ATOM 749 C C . CYS A 1 94 ? -15.570 8.579 0.736 1.00 98.19 94 CYS A C 1
ATOM 751 O O . CYS A 1 94 ? -16.715 8.733 0.311 1.00 98.19 94 CYS A O 1
ATOM 753 N N . ARG A 1 95 ? -15.059 9.348 1.708 1.00 96.81 95 ARG A N 1
ATOM 754 C CA . ARG A 1 95 ? -15.780 10.482 2.313 1.00 96.81 95 ARG A CA 1
ATOM 755 C C . ARG A 1 95 ? -16.159 11.532 1.283 1.00 96.81 95 ARG A C 1
ATOM 757 O O . ARG A 1 95 ? -17.328 11.878 1.142 1.00 96.81 95 ARG A O 1
ATOM 764 N N . LYS A 1 96 ? -15.176 12.000 0.511 1.00 97.62 96 LYS A N 1
ATOM 765 C CA . LYS A 1 96 ? -15.363 13.042 -0.506 1.00 97.62 96 LYS A CA 1
ATOM 766 C C . LYS A 1 96 ? -16.386 12.648 -1.573 1.00 97.62 96 LYS A C 1
ATOM 768 O O . LYS A 1 96 ? -17.071 13.513 -2.109 1.00 97.62 96 LYS A O 1
ATOM 773 N N . LYS A 1 97 ? -16.473 11.356 -1.896 1.00 97.56 97 LYS A N 1
ATOM 774 C CA . LYS A 1 97 ? -17.424 10.815 -2.877 1.00 97.56 97 LYS A CA 1
ATOM 775 C C . LYS A 1 97 ? -18.769 10.391 -2.273 1.00 97.56 97 LYS A C 1
ATOM 777 O O . LYS A 1 97 ? -19.625 9.932 -3.019 1.00 97.56 97 LYS A O 1
ATOM 782 N N . GLY A 1 98 ? -18.965 10.535 -0.961 1.00 96.38 98 GLY A N 1
ATOM 783 C CA . GLY A 1 98 ? -20.207 10.152 -0.284 1.00 96.38 98 GLY A CA 1
ATOM 784 C C . GLY A 1 98 ? -20.404 8.640 -0.117 1.00 96.38 98 GLY A C 1
ATOM 785 O O . GLY A 1 98 ? -21.512 8.203 0.168 1.00 96.38 98 GLY A O 1
ATOM 786 N N . PHE A 1 99 ? -19.351 7.833 -0.282 1.00 96.88 99 PHE A N 1
ATOM 787 C CA . PHE A 1 99 ? -19.397 6.383 -0.040 1.00 96.88 99 PHE A CA 1
ATOM 788 C C . PHE A 1 99 ? -19.198 6.014 1.430 1.00 96.88 99 PHE A C 1
ATOM 790 O O . PHE A 1 99 ? -19.533 4.904 1.837 1.00 96.88 99 PHE A O 1
ATOM 797 N N . LEU A 1 100 ? -18.639 6.930 2.222 1.00 96.62 100 LEU A N 1
ATOM 798 C CA . LEU A 1 100 ? -18.433 6.751 3.652 1.00 96.62 100 LEU A CA 1
ATOM 799 C C . LEU A 1 100 ? -18.911 8.016 4.381 1.00 96.62 100 LEU A C 1
ATOM 801 O O . LEU A 1 100 ? -18.538 9.116 3.965 1.00 96.62 100 LEU A O 1
ATOM 805 N N . PRO A 1 101 ? -19.747 7.900 5.428 1.00 94.75 101 PRO A N 1
ATOM 806 C CA . PRO A 1 101 ? -20.229 9.065 6.159 1.00 94.75 101 PRO A CA 1
ATOM 807 C C . PRO A 1 101 ? -19.070 9.754 6.885 1.00 94.75 101 PRO A C 1
ATOM 809 O O . PRO A 1 101 ? -18.118 9.100 7.300 1.00 94.75 101 PRO A O 1
ATOM 812 N N . VAL A 1 102 ? -19.142 11.074 7.070 1.00 90.44 102 VAL A N 1
ATOM 813 C CA . VAL A 1 102 ? -18.093 11.807 7.799 1.00 90.44 102 VAL A CA 1
ATOM 814 C C . VAL A 1 102 ? -18.064 11.374 9.264 1.00 90.44 102 VAL A C 1
ATOM 816 O O . VAL A 1 102 ? -16.984 11.179 9.807 1.00 90.44 102 VAL A O 1
ATOM 819 N N . SER A 1 103 ? -19.230 11.127 9.864 1.00 85.94 103 SER A N 1
ATOM 820 C CA . SER A 1 103 ? -19.374 10.542 11.194 1.00 85.94 103 SER A CA 1
ATOM 821 C C . SER A 1 103 ? -20.536 9.544 11.223 1.00 85.94 103 SER A C 1
ATOM 823 O O . SER A 1 103 ? -21.498 9.670 10.465 1.00 85.94 103 SER A O 1
ATOM 825 N N . LEU A 1 104 ? -20.504 8.564 12.130 1.00 77.81 104 LEU A N 1
ATOM 826 C CA . LEU A 1 104 ? -21.647 7.656 12.325 1.00 77.81 104 LEU A CA 1
ATOM 827 C C . LEU A 1 104 ? -22.858 8.332 13.002 1.00 77.81 104 LEU A C 1
ATOM 829 O O . LEU A 1 104 ? -23.910 7.710 13.122 1.00 77.81 104 LEU A O 1
ATOM 833 N N . GLN A 1 105 ? -22.735 9.596 13.421 1.00 62.84 105 GLN A N 1
ATOM 834 C CA . GLN A 1 105 ? -23.823 10.371 14.030 1.00 62.84 105 GLN A CA 1
ATOM 835 C C . GLN A 1 105 ? -24.745 11.024 12.979 1.00 62.84 105 GLN A C 1
ATOM 837 O O . GLN A 1 105 ? -25.887 11.355 13.293 1.00 62.84 105 GLN A O 1
ATOM 842 N N . ASP A 1 106 ? -24.301 11.136 11.721 1.00 57.91 106 ASP A N 1
ATOM 843 C CA . ASP A 1 106 ? -25.035 11.817 10.639 1.00 57.91 106 ASP A CA 1
ATOM 844 C C . ASP A 1 106 ? -26.137 10.965 9.976 1.00 57.91 106 ASP A C 1
ATOM 846 O O . ASP A 1 106 ? -26.866 11.438 9.107 1.00 57.91 106 ASP A O 1
ATOM 850 N N . GLN A 1 107 ? -26.334 9.717 10.412 1.00 53.28 107 GLN A N 1
ATOM 851 C CA . GLN A 1 107 ? -27.328 8.783 9.854 1.00 53.28 107 GLN A CA 1
ATOM 852 C C . GLN A 1 107 ? -28.787 9.073 10.286 1.00 53.28 107 GLN A C 1
ATOM 854 O O . GLN A 1 107 ? -29.635 8.188 10.225 1.00 53.28 107 GLN A O 1
ATOM 859 N N . THR A 1 108 ? -29.120 10.294 10.727 1.00 48.66 108 THR A N 1
ATOM 860 C CA . THR A 1 108 ? -30.498 10.649 11.144 1.00 48.66 108 THR A CA 1
ATOM 861 C C . THR A 1 108 ? -31.244 11.610 10.219 1.00 48.66 108 THR A C 1
ATOM 863 O O . THR A 1 108 ? -32.409 11.896 10.484 1.00 48.66 108 THR A O 1
ATOM 866 N N . LYS A 1 109 ? -30.665 12.076 9.106 1.00 49.34 109 LYS A N 1
ATOM 867 C CA . LYS A 1 109 ? -31.399 12.902 8.131 1.00 49.34 109 LYS A CA 1
ATOM 868 C C . LYS A 1 109 ? -30.873 12.705 6.716 1.00 49.34 109 LYS A C 1
ATOM 870 O O . LYS A 1 109 ? -29.742 13.097 6.460 1.00 49.34 109 LYS A O 1
ATOM 875 N N . THR A 1 110 ? -31.713 12.132 5.846 1.00 39.25 110 THR A N 1
ATOM 876 C CA . THR A 1 110 ? -31.876 12.300 4.374 1.00 39.25 110 THR A CA 1
ATOM 877 C C . THR A 1 110 ? -32.461 10.971 3.859 1.00 39.25 110 THR A C 1
ATOM 879 O O . THR A 1 110 ? -31.805 9.949 4.007 1.00 39.25 110 THR A O 1
ATOM 882 N N . GLU A 1 111 ? -33.659 10.812 3.298 1.00 42.31 111 GLU A N 1
ATOM 883 C CA . GLU A 1 111 ? -34.768 11.680 2.893 1.00 42.31 111 GLU A CA 1
ATOM 884 C C . GLU A 1 111 ? -36.012 10.773 2.767 1.00 42.31 111 GLU A C 1
ATOM 886 O O . GLU A 1 111 ? -35.923 9.650 2.266 1.00 42.31 111 GLU A O 1
ATOM 891 N N . GLU A 1 112 ? -37.167 11.249 3.234 1.00 43.78 112 GLU A N 1
ATOM 892 C CA . GLU A 1 112 ? -38.469 10.652 2.938 1.00 43.78 112 GLU A CA 1
ATOM 893 C C . GLU A 1 112 ? -38.777 10.824 1.444 1.00 43.78 112 GLU A C 1
ATOM 895 O O . GLU A 1 112 ? -38.724 11.931 0.909 1.00 43.78 112 GLU A O 1
ATOM 900 N N . VAL A 1 113 ? -39.145 9.735 0.769 1.00 42.56 113 VAL A N 1
ATOM 901 C CA . VAL A 1 113 ? -39.764 9.802 -0.560 1.00 42.56 113 VAL A CA 1
ATOM 902 C C . VAL A 1 113 ? -41.186 10.355 -0.383 1.00 42.56 113 VAL A C 1
ATOM 904 O O . VAL A 1 113 ? -41.951 9.765 0.385 1.00 42.56 113 VAL A O 1
ATOM 907 N N . PRO A 1 114 ? -41.597 11.435 -1.077 1.00 37.09 114 PRO A N 1
ATOM 908 C CA . PRO A 1 114 ? -42.971 11.913 -1.000 1.00 37.09 114 PRO A CA 1
ATOM 909 C C . PRO A 1 114 ? -43.910 10.877 -1.622 1.00 37.09 114 PRO A C 1
ATOM 911 O O . PRO A 1 114 ? -43.837 10.588 -2.818 1.00 37.09 114 PRO A O 1
ATOM 914 N N . SER A 1 115 ? -44.806 10.319 -0.811 1.00 35.50 115 SER A N 1
ATOM 915 C CA . SER A 1 115 ? -45.914 9.499 -1.283 1.00 35.50 115 SER A CA 1
ATOM 916 C C . SER A 1 115 ? -46.940 10.386 -1.993 1.00 35.50 115 SER A C 1
ATOM 918 O O . SER A 1 115 ? -47.660 11.169 -1.378 1.00 35.50 115 SER A O 1
ATOM 920 N N . ILE A 1 116 ? -47.028 10.250 -3.315 1.00 41.81 116 ILE A N 1
ATOM 921 C CA . ILE A 1 116 ? -48.227 10.642 -4.057 1.00 41.81 116 ILE A CA 1
ATOM 922 C C . ILE A 1 116 ? -49.194 9.472 -3.917 1.00 41.81 116 ILE A C 1
ATOM 924 O O . ILE A 1 116 ? -48.970 8.391 -4.460 1.00 41.81 116 ILE A O 1
ATOM 928 N N . GLY A 1 117 ? -50.216 9.673 -3.091 1.00 35.94 117 GLY A N 1
ATOM 929 C CA . GLY A 1 117 ? -51.308 8.728 -2.939 1.00 35.94 117 GLY A CA 1
ATOM 930 C C . GLY A 1 117 ? -52.245 8.776 -4.138 1.00 35.94 117 GLY A C 1
ATOM 931 O O . GLY A 1 117 ? -52.558 9.856 -4.620 1.00 35.94 117 GLY A O 1
ATOM 932 N N . ASP A 1 118 ? -52.727 7.604 -4.538 1.00 32.56 118 ASP A N 1
ATOM 933 C CA . ASP A 1 118 ? -54.087 7.417 -5.032 1.00 32.56 118 ASP A CA 1
ATOM 934 C C . ASP A 1 118 ? -54.577 6.026 -4.601 1.00 32.56 118 ASP A C 1
ATOM 936 O O . ASP A 1 118 ? -53.917 5.004 -4.798 1.00 32.56 118 ASP A O 1
ATOM 940 N N . ASN A 1 119 ? -55.735 6.020 -3.940 1.00 32.00 119 ASN A N 1
ATOM 941 C CA . ASN A 1 119 ? -56.454 4.842 -3.465 1.00 32.00 119 ASN A CA 1
ATOM 942 C C . ASN A 1 119 ? -57.183 4.154 -4.624 1.00 32.00 119 ASN A C 1
ATOM 944 O O . ASN A 1 119 ? -57.988 4.820 -5.270 1.00 32.00 119 ASN A O 1
ATOM 948 N N . ILE A 1 120 ? -57.048 2.829 -4.781 1.00 34.91 120 ILE A N 1
ATOM 949 C CA . ILE A 1 120 ? -58.124 1.963 -5.308 1.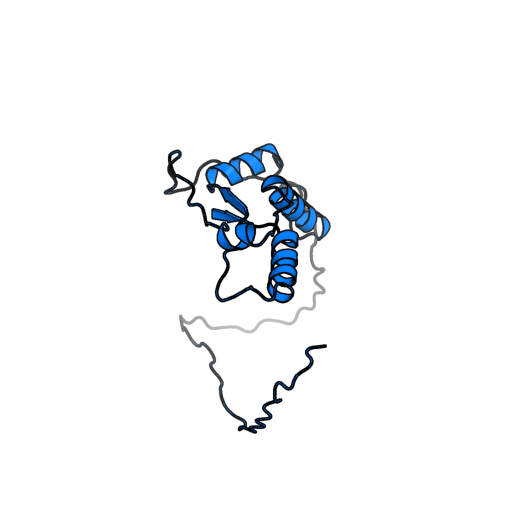00 34.91 120 ILE A CA 1
ATOM 950 C C . ILE A 1 120 ? -58.149 0.632 -4.530 1.00 34.91 120 ILE A C 1
ATOM 952 O O . ILE A 1 120 ? -57.119 0.031 -4.237 1.00 34.91 120 ILE A O 1
ATOM 956 N N . GLU A 1 121 ? -59.366 0.225 -4.171 1.00 31.39 121 GLU A N 1
ATOM 957 C CA . GLU A 1 121 ? -59.777 -0.817 -3.226 1.00 31.39 121 GLU A CA 1
ATOM 958 C C . GLU A 1 121 ? -59.355 -2.273 -3.529 1.00 31.39 121 GLU A C 1
ATOM 960 O O . GLU A 1 121 ? -59.513 -2.797 -4.628 1.00 31.39 121 GLU A O 1
ATOM 965 N N . HIS A 1 122 ? -58.929 -2.947 -2.456 1.00 30.00 122 HIS A N 1
ATOM 966 C CA . HIS A 1 122 ? -59.419 -4.225 -1.908 1.00 30.00 122 HIS A CA 1
ATOM 967 C C . HIS A 1 122 ? -60.020 -5.289 -2.860 1.00 30.00 122 HIS A C 1
ATOM 969 O O . HIS A 1 122 ? -61.201 -5.223 -3.195 1.00 30.00 122 HIS A O 1
ATOM 975 N N . LYS A 1 123 ? -59.298 -6.405 -3.084 1.00 29.59 123 LYS A N 1
ATOM 976 C CA . LYS A 1 123 ? -59.893 -7.761 -3.142 1.00 29.59 123 LYS A CA 1
ATOM 977 C C . LYS A 1 123 ? -58.974 -8.842 -2.542 1.00 29.59 123 LYS A C 1
ATOM 979 O O . LYS A 1 123 ? -57.864 -9.086 -2.988 1.00 29.59 123 LYS A O 1
ATOM 984 N N . THR A 1 124 ? -59.531 -9.440 -1.498 1.00 27.83 124 THR A N 1
ATOM 985 C CA . THR A 1 124 ? -59.384 -10.750 -0.848 1.00 27.83 124 THR A CA 1
ATOM 986 C C . THR A 1 124 ? -58.477 -11.831 -1.469 1.00 27.83 124 THR A C 1
ATOM 988 O O . THR A 1 124 ? -58.725 -12.286 -2.578 1.00 27.83 124 THR A O 1
ATOM 991 N N . GLY A 1 125 ? -57.601 -12.395 -0.620 1.00 27.11 125 GLY A N 1
ATOM 992 C CA . GLY A 1 125 ? -57.488 -13.848 -0.396 1.00 27.11 125 GLY A CA 1
ATOM 993 C C . GLY A 1 125 ? -56.383 -14.625 -1.124 1.00 27.11 125 GLY A C 1
ATOM 994 O O . GLY A 1 125 ? -56.515 -14.911 -2.303 1.00 27.11 125 GLY A O 1
ATOM 995 N N . ALA A 1 126 ? -55.365 -15.073 -0.376 1.00 29.56 126 ALA A N 1
ATOM 996 C CA . ALA A 1 126 ? -55.003 -16.488 -0.163 1.00 29.56 126 ALA A CA 1
ATOM 997 C C . ALA A 1 126 ? -53.600 -16.592 0.471 1.00 29.56 126 ALA A C 1
ATOM 999 O O . ALA A 1 126 ? -52.620 -16.066 -0.047 1.00 29.56 126 ALA A O 1
ATOM 1000 N N . VAL A 1 127 ? -53.522 -17.292 1.602 1.00 32.66 127 VAL A N 1
ATOM 1001 C CA . VAL A 1 127 ? -52.290 -17.887 2.144 1.00 32.66 127 VAL A CA 1
ATOM 1002 C C . VAL A 1 127 ? -51.915 -19.076 1.254 1.00 32.66 127 VAL A C 1
ATOM 1004 O O . VAL A 1 127 ? -52.842 -19.747 0.808 1.00 32.66 127 VAL A O 1
ATOM 1007 N N . LEU A 1 128 ? -50.617 -19.341 1.029 1.00 29.39 128 LEU A N 1
ATOM 1008 C CA . LEU A 1 128 ? -49.975 -20.676 1.003 1.00 29.39 128 LEU A CA 1
ATOM 1009 C C . LEU A 1 128 ? -48.488 -20.599 0.551 1.00 29.39 128 LEU A C 1
ATOM 1011 O O . LEU A 1 128 ? -48.189 -20.178 -0.558 1.00 29.39 128 LEU A O 1
ATOM 1015 N N . THR A 1 129 ? -47.616 -21.053 1.464 1.00 30.52 129 THR A N 1
ATOM 1016 C CA . THR A 1 129 ? -46.404 -21.906 1.337 1.00 30.52 129 THR A CA 1
ATOM 1017 C C . THR A 1 129 ? -45.182 -21.571 0.463 1.00 30.52 129 THR A C 1
ATOM 1019 O O . THR A 1 129 ? -45.284 -21.160 -0.685 1.00 30.52 129 THR A O 1
ATOM 1022 N N . ASP A 1 130 ? -44.028 -21.915 1.059 1.00 33.22 130 ASP A N 1
ATOM 1023 C CA . ASP A 1 130 ? -42.673 -22.121 0.523 1.00 33.22 130 ASP A CA 1
ATOM 1024 C C . ASP A 1 130 ? -42.574 -22.603 -0.930 1.00 33.22 130 ASP A C 1
ATOM 1026 O O . ASP A 1 130 ? -43.312 -23.484 -1.373 1.00 33.22 130 ASP A O 1
ATOM 1030 N N . GLY A 1 131 ? -41.543 -22.122 -1.630 1.00 30.97 131 GLY A N 1
ATOM 1031 C CA . GLY A 1 131 ? -41.183 -22.629 -2.952 1.00 30.97 131 GLY A CA 1
ATOM 1032 C C . GLY A 1 131 ? -39.957 -21.950 -3.552 1.00 30.97 131 GLY A C 1
ATOM 1033 O O . GLY A 1 131 ? -40.061 -20.994 -4.308 1.00 30.97 131 GLY A O 1
ATOM 1034 N N . MET A 1 132 ? -38.788 -22.479 -3.211 1.00 38.91 132 MET A N 1
ATOM 1035 C CA . MET A 1 132 ? -37.485 -22.253 -3.836 1.00 38.91 132 MET A CA 1
ATOM 1036 C C . MET A 1 132 ? -37.516 -22.488 -5.355 1.00 38.91 132 MET A C 1
ATOM 1038 O O . MET A 1 132 ? -37.812 -23.603 -5.766 1.00 38.91 132 MET A O 1
ATOM 1042 N N . MET A 1 133 ? -37.165 -21.484 -6.173 1.00 32.94 133 MET A N 1
ATOM 1043 C CA . MET A 1 133 ? -36.723 -21.624 -7.577 1.00 32.94 133 MET A CA 1
ATOM 1044 C C . MET A 1 133 ? -36.411 -20.224 -8.163 1.00 32.94 133 MET A C 1
ATOM 1046 O O . MET A 1 133 ? -37.093 -19.274 -7.811 1.00 32.94 133 MET A O 1
ATOM 1050 N N . LEU A 1 134 ? -35.450 -19.948 -9.049 1.00 34.56 134 LEU A N 1
ATOM 1051 C CA . LEU A 1 134 ? -34.575 -20.756 -9.899 1.00 34.56 134 LEU A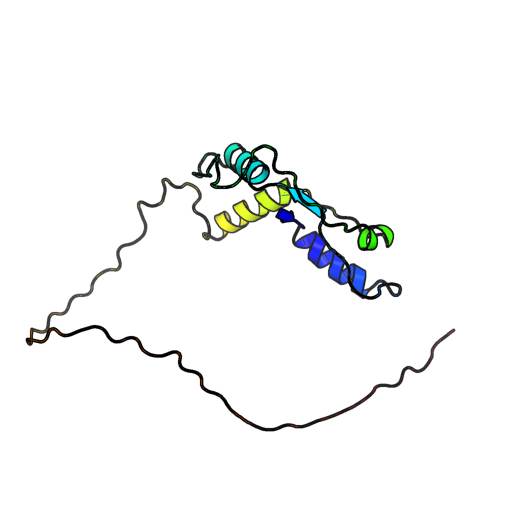 CA 1
ATOM 1052 C C . LEU A 1 134 ? -33.457 -19.809 -10.400 1.00 34.56 134 LEU A C 1
ATOM 1054 O O . LEU A 1 134 ? -33.755 -18.707 -10.865 1.00 34.56 134 LEU A O 1
ATOM 1058 N N . CYS A 1 135 ? -32.191 -20.227 -10.353 1.00 30.20 135 CYS A N 1
ATOM 1059 C CA . CYS A 1 135 ? -31.126 -19.579 -11.119 1.00 30.20 135 CYS A CA 1
ATOM 1060 C C . CYS A 1 135 ? -31.422 -19.754 -12.615 1.00 30.20 135 CYS A C 1
ATOM 1062 O O . CYS A 1 135 ? -31.458 -20.882 -13.106 1.00 30.20 135 CYS A O 1
ATOM 1064 N N . MET A 1 136 ? -31.636 -18.659 -13.341 1.00 38.16 136 MET A N 1
ATOM 1065 C CA . MET A 1 136 ? -31.773 -18.696 -14.796 1.00 38.16 136 MET A CA 1
ATOM 1066 C C . MET A 1 136 ? -30.381 -18.678 -15.429 1.00 38.16 136 MET A C 1
ATOM 1068 O O . MET A 1 136 ? -29.740 -17.635 -15.523 1.00 38.16 136 MET A O 1
ATOM 1072 N N . ASN A 1 137 ? -29.929 -19.858 -15.851 1.00 33.38 137 ASN A N 1
ATOM 1073 C CA . ASN A 1 137 ? -28.907 -20.003 -16.879 1.00 33.38 137 ASN A CA 1
ATOM 1074 C C . ASN A 1 137 ? -29.581 -19.867 -18.249 1.00 33.38 137 ASN A C 1
ATOM 1076 O O . ASN A 1 137 ? -30.514 -20.618 -18.533 1.00 33.38 137 ASN A O 1
ATOM 1080 N N . THR A 1 138 ? -29.046 -19.001 -19.110 1.00 33.97 138 THR A N 1
ATOM 1081 C CA . THR A 1 138 ? -29.292 -19.052 -20.556 1.00 33.97 138 THR A CA 1
ATOM 1082 C C . THR A 1 138 ? -27.969 -18.830 -21.295 1.00 33.97 138 THR A C 1
ATOM 1084 O O . THR A 1 138 ? -27.467 -17.715 -21.370 1.00 33.97 138 THR A O 1
ATOM 1087 N N . GLU A 1 139 ? -27.424 -19.908 -21.850 1.00 38.38 139 GLU A N 1
ATOM 1088 C CA . GLU A 1 139 ? -26.614 -19.928 -23.082 1.00 38.38 139 GLU A CA 1
ATOM 1089 C C . GLU A 1 139 ? -27.477 -20.621 -24.177 1.00 38.38 139 GLU A C 1
ATOM 1091 O O . GLU A 1 139 ? -28.535 -21.144 -23.806 1.00 38.38 139 GLU A O 1
ATOM 1096 N N . PRO A 1 140 ? -27.099 -20.745 -25.477 1.00 44.31 140 PRO A N 1
ATOM 1097 C CA . PRO A 1 140 ? -25.866 -20.330 -26.170 1.00 44.31 140 PRO A CA 1
ATOM 1098 C C . PRO A 1 140 ? -26.059 -19.691 -27.575 1.00 44.31 140 PRO A C 1
ATOM 1100 O O . PRO A 1 140 ? -27.095 -19.821 -28.221 1.00 44.31 140 PRO A O 1
ATOM 1103 N N . GLY A 1 141 ? -24.957 -19.145 -28.108 1.00 28.08 141 GLY A N 1
ATOM 1104 C CA . GLY A 1 141 ? -24.476 -19.504 -29.451 1.00 28.08 141 GLY A CA 1
ATOM 1105 C C . GLY A 1 141 ? -24.688 -18.507 -30.593 1.00 28.08 141 GLY A C 1
ATOM 1106 O O . GLY A 1 141 ? -25.773 -18.453 -31.150 1.00 28.08 141 GLY A O 1
ATOM 1107 N N . ILE A 1 142 ? -23.597 -17.873 -31.051 1.00 36.69 142 ILE A N 1
ATOM 1108 C CA . ILE A 1 142 ? -23.268 -17.725 -32.483 1.00 36.69 142 ILE A CA 1
ATOM 1109 C C . ILE A 1 142 ? -21.753 -17.941 -32.658 1.00 36.69 142 ILE A C 1
ATOM 1111 O O . ILE A 1 142 ? -20.940 -17.593 -31.807 1.00 36.69 142 ILE A O 1
ATOM 1115 N N . THR A 1 143 ? -21.431 -18.621 -33.749 1.00 33.88 143 THR A N 1
ATOM 1116 C CA . THR A 1 143 ? -20.200 -19.303 -34.146 1.00 33.88 143 THR A CA 1
ATOM 1117 C C . THR A 1 143 ? -19.018 -18.415 -34.552 1.00 33.88 143 THR A C 1
ATOM 1119 O O . THR A 1 143 ? -19.184 -17.330 -35.094 1.00 33.88 143 THR A O 1
ATOM 1122 N N . ALA A 1 144 ? -17.835 -18.998 -34.346 1.00 30.72 144 ALA A N 1
ATOM 1123 C CA . ALA A 1 144 ? -16.487 -18.677 -34.814 1.00 30.72 144 ALA A CA 1
ATOM 1124 C C . ALA A 1 144 ? -16.314 -17.923 -36.152 1.00 30.72 144 ALA A C 1
ATOM 1126 O O . ALA A 1 144 ? -16.810 -18.368 -37.182 1.00 30.72 144 ALA A O 1
ATOM 1127 N N . GLU A 1 145 ? -15.389 -16.956 -36.147 1.00 34.38 145 GLU A N 1
ATOM 1128 C CA . GLU A 1 145 ? -14.417 -16.752 -37.229 1.00 34.38 145 GLU A CA 1
ATOM 1129 C C . GLU A 1 145 ? -13.003 -16.610 -36.638 1.00 34.38 145 GLU A C 1
ATOM 1131 O O . GLU A 1 145 ? -12.754 -15.835 -35.715 1.00 34.38 145 GLU A O 1
ATOM 1136 N N . LYS A 1 146 ? -12.084 -17.426 -37.162 1.00 36.78 146 LYS A N 1
ATOM 1137 C CA . LYS A 1 146 ? -10.636 -17.365 -36.945 1.00 36.78 146 LYS A CA 1
ATOM 1138 C C . LYS A 1 146 ? -10.044 -16.400 -37.968 1.00 36.78 146 LYS A C 1
ATOM 1140 O O . LYS A 1 146 ? -10.233 -16.611 -39.161 1.00 36.78 146 LYS A O 1
ATOM 1145 N N . SER A 1 147 ? -9.213 -15.465 -37.525 1.00 37.31 147 SER A N 1
ATOM 1146 C CA . SER A 1 147 ? -8.177 -14.881 -38.378 1.00 37.31 147 SER A CA 1
ATOM 1147 C C . SER A 1 147 ? -6.856 -14.877 -37.618 1.00 37.31 147 SER A C 1
ATOM 1149 O O . SER A 1 147 ? -6.567 -13.982 -36.825 1.00 37.31 147 SER A O 1
ATOM 1151 N N . ASP A 1 148 ? -6.074 -15.927 -37.857 1.00 36.81 148 ASP A N 1
ATOM 1152 C CA . ASP A 1 148 ? -4.648 -15.958 -37.576 1.00 36.81 148 ASP A CA 1
ATOM 1153 C C . ASP A 1 148 ? -3.955 -14.931 -38.479 1.00 36.81 148 ASP A C 1
ATOM 1155 O O . ASP A 1 148 ? -4.014 -15.015 -39.708 1.00 36.81 148 ASP A O 1
ATOM 1159 N N . THR A 1 149 ? -3.253 -13.965 -37.894 1.00 35.44 149 THR A N 1
ATOM 1160 C CA . THR A 1 149 ? -2.166 -13.289 -38.607 1.00 35.44 149 THR A CA 1
ATOM 1161 C C . THR A 1 149 ? -1.007 -13.068 -37.649 1.00 35.44 149 THR A C 1
ATOM 1163 O O . THR A 1 149 ? -0.977 -12.149 -36.837 1.00 35.44 149 THR A O 1
ATOM 1166 N N . CYS A 1 150 ? -0.057 -13.994 -37.745 1.00 31.97 150 CYS A N 1
ATOM 1167 C CA . CYS A 1 150 ? 1.289 -13.902 -37.209 1.00 31.97 150 CYS A CA 1
ATOM 1168 C C . CYS A 1 150 ? 2.014 -12.731 -37.894 1.00 31.97 150 CYS A C 1
ATOM 1170 O O . CYS A 1 150 ? 2.127 -12.713 -39.120 1.00 31.97 150 CYS A O 1
ATOM 1172 N N . MET A 1 151 ? 2.500 -11.761 -37.119 1.00 38.44 151 MET A N 1
ATOM 1173 C CA . MET A 1 151 ? 3.452 -10.760 -37.605 1.00 38.44 151 MET A CA 1
ATOM 1174 C C . MET A 1 151 ? 4.881 -11.289 -37.412 1.00 38.44 151 MET A C 1
ATOM 1176 O O . MET A 1 151 ? 5.223 -11.696 -36.299 1.00 38.44 151 MET A O 1
ATOM 1180 N N . PRO A 1 152 ? 5.729 -11.306 -38.455 1.00 44.09 152 PRO A N 1
ATOM 1181 C CA . PRO A 1 152 ? 7.106 -11.747 -38.320 1.00 44.09 152 PRO A CA 1
ATOM 1182 C C . PRO A 1 152 ? 7.967 -10.668 -37.655 1.00 44.09 152 PRO A C 1
ATOM 1184 O O . PRO A 1 152 ? 7.962 -9.504 -38.049 1.00 44.09 152 PRO A O 1
ATOM 1187 N N . ALA A 1 153 ? 8.771 -11.092 -36.681 1.00 41.62 153 ALA A N 1
ATOM 1188 C CA . ALA A 1 153 ? 9.910 -10.328 -36.201 1.00 41.62 153 ALA A CA 1
ATOM 1189 C C . ALA A 1 153 ? 10.964 -10.245 -37.316 1.00 41.62 153 ALA A C 1
ATOM 1191 O O . ALA A 1 153 ? 11.558 -11.255 -37.696 1.00 41.62 153 ALA A O 1
ATOM 1192 N N . GLN A 1 154 ? 11.217 -9.041 -37.827 1.00 46.88 154 GLN A N 1
ATOM 1193 C CA . GLN A 1 154 ? 12.388 -8.747 -38.646 1.00 46.88 154 GLN A CA 1
ATOM 1194 C C . GLN A 1 154 ? 13.089 -7.496 -38.107 1.00 46.88 154 GLN A C 1
ATOM 1196 O O . GLN A 1 154 ? 12.560 -6.396 -38.169 1.00 46.88 154 GLN A O 1
ATOM 1201 N N . HIS A 1 155 ? 14.275 -7.743 -37.547 1.00 42.69 155 HIS A N 1
ATOM 1202 C CA . HIS A 1 155 ? 15.518 -6.992 -37.738 1.00 42.69 155 HIS A CA 1
ATOM 1203 C C . HIS A 1 155 ? 15.452 -5.454 -37.752 1.00 42.69 155 HIS A C 1
ATOM 1205 O O . HIS A 1 155 ? 15.021 -4.865 -38.733 1.00 42.69 155 HIS A O 1
ATOM 1211 N N . MET A 1 156 ? 16.088 -4.823 -36.762 1.00 45.84 156 MET A N 1
ATOM 1212 C CA . MET A 1 156 ? 17.087 -3.781 -37.029 1.00 45.84 156 MET A CA 1
ATOM 1213 C C . MET A 1 156 ? 18.059 -3.691 -35.845 1.00 45.84 156 MET A C 1
ATOM 1215 O O . MET A 1 156 ? 17.779 -3.074 -34.823 1.00 45.84 156 MET A O 1
ATOM 1219 N N . CYS A 1 157 ? 19.206 -4.352 -36.004 1.00 41.22 157 CYS A N 1
ATOM 1220 C CA . CYS A 1 157 ? 20.465 -3.841 -35.482 1.00 41.22 157 CYS A CA 1
ATOM 1221 C C . CYS A 1 157 ? 20.971 -2.782 -36.468 1.00 41.22 157 CYS A C 1
ATOM 1223 O O . CYS A 1 157 ? 21.107 -3.088 -37.654 1.00 41.22 157 CYS A O 1
ATOM 1225 N N . ALA A 1 158 ? 21.273 -1.590 -35.965 1.00 52.91 158 ALA A N 1
ATOM 1226 C CA . ALA A 1 158 ? 22.322 -0.695 -36.445 1.00 52.91 158 ALA A CA 1
ATOM 1227 C C . ALA A 1 158 ? 22.679 0.254 -35.297 1.00 52.91 158 ALA A C 1
ATOM 1229 O O . ALA A 1 158 ? 21.728 0.795 -34.688 1.00 52.91 158 ALA A O 1
#

Organism: Noccaea caerulescens (NCBI:txid107243)

=== Feature glossary ===
Each block in this record encodes a different view of the same protein. In brief:

Predicted aligned error. PAE(i, j) answers: if I align the predicted and true structures on residue i, how far off (in Å) do I expect residue j to be? A block-diagonal PAE matrix with low values on the blocks and high values off-diagonal is the signature of a multi-domain protein with confidently predicted domains but uncertain inter-domain orientation.

Contact-map, Ramachandran, and PAE plots. Plot images: a contact map (which residues are close in 3D, as an N×N binary image), a Ramachandran scatter (backbone torsion angles, revealing secondary-structure composition at a glance), and — for AlphaFold structures — a PAE heatmap (pairwise prediction confidence).

Backbone torsions (φ/ψ). φ (phi) and ψ (psi) are the two rotatable backbone dihedrals per residue: φ is the C(i-1)–N–Cα–C torsion, ψ is the N–Cα–C–N(i+1) torsion, both in degrees on (−180°, 180°]. α-helical residues cluster near (−60°, −45°); β-strand residues near (−120°, +130°). A Ramachandran plot is simply a scatter of (φ, ψ) for every residue.

Foldseek 3Di. A 3Di character summarizes, for each residue, the relative orientation of the Cα frame of its nearest spatial neighbor. Because it encodes fold topology rather than chemistry, 3Di alignments detect remote structural similarity that sequence alignment misses.

Radius of gyration, Cα contacts, bounding box. Three whole-structure scalars: the radius of gyration (RMS distance of Cα from centroid, in Å), the count of Cα–Cα contacts (pairs closer than 8 Å and separated by more than four residues in sequence — i.e. tertiary, not local, contacts), and the bounding-box dimensions. Together they distinguish compact globular folds from extended fibres or disordered chains.

Sequence. Sequence gives the chain of amino acids in standard one-letter code (A=alanine, C=cysteine, …, Y=tyrosine), read N→C. It is the only feature that is directly encoded by the gene; all structural features are derived from the folded form of this sequence.

mmCIF coordinates. Atomic coordinates in PDBx/mmCIF format — the same representation the Protein Data Bank distributes. Each line of the _atom_site loop places one backbone atom in Cartesian space (units: ångströms, origin: arbitrary).

Secondary structure (3-state, P-SEA). Three-state secondary structure (P-SEA) collapses the eight DSSP classes into helix (a), strand (b), and coil (c). P-SEA assigns these from Cα geometry alone — distances and angles — without requiring backbone oxygens, so it works on any Cα trace.

InterPro / GO / CATH / organism. Functional annotations link the protein to curated databases. InterPro entries identify conserved domains and families by matching the sequence against member-database signatures (Pfam, PROSITE, CDD, …). Gene Ontology (GO) terms describe molecular function, biological process, and cellular component in a controlled vocabulary. CATH places the structure in a hierarchical fold classification (Class/Architecture/Topology/Homologous-superfamily). The organism is the source species.

B-factor. B-factor (Debye–Waller factor) reflects atomic displacement in the crystal lattice. It is an experimental observable (units Å²), not a prediction; low values mean the atom is pinned down, high values mean it moves or is heterogeneous across the crystal.

Rendered structure images. Structure images are PyMOL renders from six orthogonal camera directions. Cartoon representation draws helices as coils and strands as arrows; sticks shows the backbone as bonds; surface shows the solvent-excluded envelope. Rainbow coloring maps sequence position to hue (blue→red, N→C); chain coloring assigns a distinct color per polypeptide.

Solvent-accessible surface area. Solvent-accessible surface area (SASA) is the area in Å² traced out by the centre of a 1.4 Å probe sphere (a water molecule) rolled over the protein's van der Waals surface (Shrake–Rupley / Lee–Richards construction). Buried residues have near-zero SASA; fully exposed residues can exceed 200 Å². The total SASA scales roughly with the number of surface residues.

Secondary structure (8-state, DSSP). The SS8 string is DSSP's per-residue secondary-structure call. α-helix (H) means an i→i+4 H-bond ladder; β-strand (E) means the residue participates in a β-sheet; 3₁₀ (G) and π (I) are tighter and wider helices; T/S are turns/bends; '-' is loop.

pLDDT. For AlphaFold models, the B-factor field carries pLDDT — the model's own estimate of local accuracy on a 0–100 scale. Regions with pLDDT<50 should be treated as essentially unmodeled; they often correspond to intrinsically disordered segments.

Nearest PDB structures. Nearest PDB neighbors are the top structural matches found by Foldseek when searching this structure against the entire Protein Data Bank. Each hit reports a TM-score (0 to 1; >0.5 almost always implies the same fold) and an E-value. These are *structural* homologs — they may share no detectable sequence similarity.